Protein AF-A0AA96VUV6-F1 (afdb_monomer)

Solvent-accessible surface area (backbone atoms only — not comparable to full-atom values): 5222 Å² total; per-residue (Å²): 130,86,71,81,84,67,75,83,76,44,70,67,64,64,46,61,93,60,88,84,89,88,86,85,90,64,99,77,78,53,55,45,65,98,76,61,79,36,76,66,50,70,71,54,56,55,52,51,53,50,53,48,50,52,54,50,54,50,50,40,69,76,34,54,69,60,41,47,52,53,51,50,53,44,53,63,67,66,76,120

Nearest PDB structures (foldseek):
  3zm7-assembly1_A  TM=8.844E-01  e=1.975E-01  Mycobacterium tuberculosis
  4kqv-assembly1_A  TM=8.671E-01  e=5.022E-01  Francisella tularensis subsp. holarctica LVS
  7cmp-assembly2_D  TM=7.718E-01  e=6.322E+00  Xanthomonas oryzae pv. oryzae KACC 10331

Radius of gyration: 17.16 Å; Cα contacts (8 Å, |Δi|>4): 27; chains: 1; bounding box: 31×40×48 Å

Secondary structure (DSSP, 8-state):
-PPP------HHHHHTT---------SS--EESTT--EE--HHHHHHHHHHHHHHHHHHHHH-HHHHHHHHHHHHHHTT-

Mean predicted aligned error: 10.39 Å

Sequence (80 aa):
MPAASGLDLDADRIAEGQTAVVSVTLDRPGFLGSVRGLLGRADVGSGVAQAVREHLGTWLKTHPEQGGAVVDRVLRRAGT

Structure (mmCIF, N/CA/C/O backbone):
data_AF-A0AA96VUV6-F1
#
_entry.id   AF-A0AA96VUV6-F1
#
loop_
_atom_site.group_PDB
_atom_site.id
_atom_site.type_symbol
_atom_site.label_atom_id
_atom_site.label_alt_id
_atom_site.label_comp_id
_atom_site.label_asym_id
_atom_site.label_entity_id
_atom_site.label_seq_id
_atom_site.pdbx_PDB_ins_code
_atom_site.Cartn_x
_atom_site.Cartn_y
_atom_site.Cartn_z
_atom_site.occupancy
_atom_site.B_iso_or_equiv
_atom_site.auth_seq_id
_atom_site.auth_comp_id
_atom_site.auth_asym_id
_atom_site.auth_atom_id
_atom_site.pdbx_PDB_model_num
ATOM 1 N N . MET A 1 1 ? -3.861 -28.432 22.635 1.00 41.31 1 MET A N 1
ATOM 2 C CA . MET A 1 1 ? -3.899 -27.007 23.025 1.00 41.31 1 MET A CA 1
ATOM 3 C C . MET A 1 1 ? -4.207 -26.205 21.770 1.00 41.31 1 MET A C 1
ATOM 5 O O . MET A 1 1 ? -3.361 -26.241 20.884 1.00 41.31 1 MET A O 1
ATOM 9 N N . PRO A 1 2 ? -5.381 -25.571 21.601 1.00 40.88 2 PRO A N 1
ATOM 10 C CA . PRO A 1 2 ? -5.540 -24.612 20.516 1.00 40.88 2 PRO A CA 1
ATOM 11 C C . PRO A 1 2 ? -4.739 -23.361 20.895 1.00 40.88 2 PRO A C 1
ATOM 13 O O . PRO A 1 2 ? -4.944 -22.783 21.964 1.00 40.88 2 PRO A O 1
ATOM 16 N N . ALA A 1 3 ? -3.756 -23.018 20.065 1.00 44.59 3 ALA A N 1
ATOM 17 C CA . ALA A 1 3 ? -3.029 -21.765 20.175 1.00 44.59 3 ALA A CA 1
ATOM 18 C C . ALA A 1 3 ? -4.034 -20.615 20.056 1.00 44.59 3 ALA A C 1
ATOM 20 O O . ALA A 1 3 ? -4.962 -20.691 19.252 1.00 44.59 3 ALA A O 1
ATOM 21 N N . ALA A 1 4 ? -3.865 -19.576 20.871 1.00 45.28 4 ALA A N 1
ATOM 22 C CA . ALA A 1 4 ? -4.596 -18.333 20.709 1.00 45.28 4 ALA A CA 1
ATOM 23 C C . ALA A 1 4 ? -4.510 -17.911 19.234 1.00 45.28 4 ALA A C 1
ATOM 25 O O . ALA A 1 4 ? -3.411 -17.677 18.731 1.00 45.28 4 ALA A O 1
ATOM 26 N N . SER A 1 5 ? -5.653 -17.870 18.544 1.00 44.88 5 SER A N 1
ATOM 27 C CA . SER A 1 5 ? -5.793 -17.330 17.192 1.00 44.88 5 SER A CA 1
ATOM 28 C C . SER A 1 5 ? -5.572 -15.821 17.268 1.00 44.88 5 SER A C 1
ATOM 30 O O . SER A 1 5 ? -6.505 -15.023 17.281 1.00 44.88 5 SER A O 1
ATOM 32 N N . GLY A 1 6 ? -4.314 -15.439 17.463 1.00 45.84 6 GLY A N 1
ATOM 33 C CA . GLY A 1 6 ? -3.870 -14.064 17.4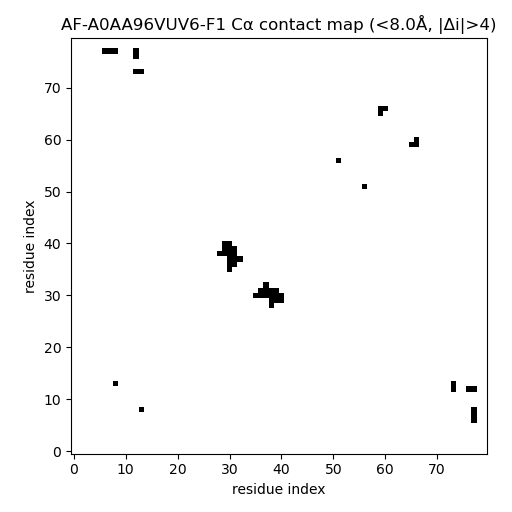39 1.00 45.84 6 GLY A CA 1
ATOM 34 C C . GLY A 1 6 ? -4.026 -13.574 16.018 1.00 45.84 6 GLY A C 1
ATOM 35 O O . GLY A 1 6 ? -3.285 -14.029 15.163 1.00 45.84 6 GLY A O 1
ATOM 36 N N . LEU A 1 7 ? -5.027 -12.717 15.802 1.00 52.44 7 LEU A N 1
ATOM 37 C CA . LEU A 1 7 ? -5.187 -11.819 14.658 1.00 52.44 7 LEU A CA 1
ATOM 38 C C . LEU A 1 7 ? -4.414 -12.292 13.422 1.00 52.44 7 LEU A C 1
ATOM 40 O O . LEU A 1 7 ? -3.306 -11.821 13.168 1.00 52.44 7 LEU A O 1
ATOM 44 N N . ASP A 1 8 ? -4.998 -13.244 12.697 1.00 58.09 8 ASP A N 1
ATOM 45 C CA . ASP A 1 8 ? -4.480 -13.727 11.419 1.00 58.09 8 ASP A CA 1
ATOM 46 C C . ASP A 1 8 ? -4.610 -12.576 10.401 1.00 58.09 8 ASP A C 1
ATOM 48 O O . ASP A 1 8 ? -5.621 -12.391 9.715 1.00 58.09 8 ASP A O 1
ATOM 52 N N . LEU A 1 9 ? -3.634 -11.669 10.470 1.00 65.00 9 LEU A N 1
ATOM 53 C CA . LEU A 1 9 ? -3.485 -10.467 9.660 1.00 65.00 9 LEU A CA 1
ATOM 54 C C . LEU A 1 9 ? -2.790 -10.863 8.362 1.00 65.00 9 LEU A C 1
ATOM 56 O O . LEU A 1 9 ? -1.670 -10.436 8.077 1.00 65.00 9 LEU A O 1
ATOM 60 N N . ASP A 1 10 ? -3.450 -11.726 7.602 1.00 73.06 10 ASP A N 1
ATOM 61 C CA . ASP A 1 10 ? -2.951 -12.147 6.306 1.00 73.06 10 ASP A CA 1
ATOM 62 C C . ASP A 1 10 ? -2.956 -10.963 5.329 1.00 73.06 10 ASP A C 1
ATOM 64 O O . ASP A 1 10 ? -3.845 -10.103 5.363 1.00 73.06 10 ASP A O 1
ATOM 68 N N . ALA A 1 11 ? -1.944 -10.883 4.462 1.00 72.38 11 ALA A N 1
ATOM 69 C CA . ALA A 1 11 ? -1.774 -9.735 3.568 1.00 72.38 11 ALA A CA 1
ATOM 70 C C . ALA A 1 11 ? -2.982 -9.558 2.632 1.00 72.38 11 ALA A C 1
ATOM 72 O O . ALA A 1 11 ? -3.381 -8.430 2.342 1.00 72.38 11 ALA A O 1
ATOM 73 N N . ASP A 1 12 ? -3.589 -10.675 2.226 1.00 74.81 12 ASP A N 1
ATOM 74 C CA . ASP A 1 12 ? -4.809 -10.712 1.420 1.00 74.81 12 ASP A CA 1
ATOM 75 C C . ASP A 1 12 ? -5.988 -10.044 2.149 1.00 74.81 12 ASP A C 1
ATOM 77 O O . ASP A 1 12 ? -6.676 -9.184 1.599 1.00 74.81 12 ASP A O 1
ATOM 81 N N . ARG A 1 13 ? -6.128 -10.316 3.451 1.00 73.00 13 ARG A N 1
ATOM 82 C CA . ARG A 1 13 ? -7.172 -9.744 4.309 1.00 73.00 13 ARG A CA 1
ATOM 83 C C . ARG A 1 13 ? -6.986 -8.250 4.558 1.00 73.00 13 ARG A C 1
ATOM 85 O O . ARG A 1 13 ? -7.957 -7.502 4.658 1.00 73.00 13 ARG A O 1
ATOM 92 N N . ILE A 1 14 ? -5.737 -7.796 4.654 1.00 78.06 14 ILE A N 1
ATOM 93 C CA . ILE A 1 14 ? -5.412 -6.368 4.781 1.00 78.06 14 ILE A CA 1
ATOM 94 C C . ILE A 1 14 ? -5.718 -5.636 3.467 1.00 78.06 14 ILE A C 1
ATOM 96 O O . ILE A 1 14 ? -6.234 -4.517 3.498 1.00 78.06 14 ILE A O 1
ATOM 100 N N . ALA A 1 15 ? -5.415 -6.259 2.325 1.00 76.56 15 ALA A N 1
ATOM 101 C CA . ALA A 1 15 ? -5.655 -5.698 0.999 1.00 76.56 15 ALA A CA 1
ATOM 102 C C . ALA A 1 15 ? -7.140 -5.725 0.589 1.00 76.56 15 ALA A C 1
ATOM 104 O O . ALA A 1 15 ? -7.548 -4.981 -0.307 1.00 76.56 15 ALA A O 1
ATOM 105 N N . GLU A 1 16 ? -7.968 -6.534 1.250 1.00 78.62 16 GLU A N 1
ATOM 106 C CA . GLU A 1 16 ? -9.370 -6.715 0.895 1.00 78.62 16 GLU A CA 1
ATOM 107 C C . GLU A 1 16 ? -10.180 -5.402 0.968 1.00 78.62 16 GLU A C 1
ATOM 109 O O . GLU A 1 16 ? -10.465 -4.828 2.027 1.00 78.62 16 GLU A O 1
ATOM 114 N N . GLY A 1 17 ? -10.613 -4.920 -0.200 1.00 73.25 17 GLY A N 1
ATOM 115 C CA . GLY A 1 17 ? -11.375 -3.677 -0.338 1.00 73.25 17 GLY A CA 1
ATOM 116 C C . GLY A 1 17 ? -10.539 -2.404 -0.170 1.00 73.25 17 GLY A C 1
ATOM 117 O O . GLY A 1 17 ? -11.121 -1.328 0.021 1.00 73.25 17 GLY A O 1
ATOM 118 N N . GLN A 1 18 ? -9.210 -2.516 -0.220 1.00 79.81 18 GLN A N 1
ATOM 119 C CA . GLN A 1 18 ? -8.317 -1.386 -0.432 1.00 79.81 18 GLN A CA 1
ATOM 120 C C . GLN A 1 18 ? -8.094 -1.179 -1.931 1.00 79.81 18 GLN A C 1
ATOM 122 O O . GLN A 1 18 ? -7.827 -2.121 -2.673 1.00 79.81 18 GLN A O 1
ATOM 127 N N . THR A 1 19 ? -8.165 0.074 -2.370 1.00 82.56 19 THR A N 1
ATOM 128 C CA . THR A 1 19 ? -7.776 0.466 -3.726 1.00 82.56 19 THR A CA 1
ATOM 129 C C . THR A 1 19 ? -6.506 1.290 -3.618 1.00 82.56 19 THR A C 1
ATOM 131 O O . THR A 1 19 ? -6.529 2.386 -3.061 1.00 82.56 19 THR A O 1
ATOM 134 N N . ALA A 1 20 ? -5.403 0.767 -4.147 1.00 80.31 20 ALA A N 1
ATOM 135 C CA . ALA A 1 20 ? -4.124 1.459 -4.182 1.00 80.31 20 ALA A CA 1
ATOM 136 C C . ALA A 1 20 ? -3.648 1.600 -5.628 1.00 80.31 20 ALA A C 1
ATOM 138 O O . ALA A 1 20 ? -3.740 0.663 -6.420 1.00 80.31 20 ALA A O 1
ATOM 139 N N . VAL A 1 21 ? -3.123 2.777 -5.961 1.00 85.56 21 VAL A N 1
ATOM 140 C CA . VAL A 1 21 ? -2.492 3.044 -7.255 1.00 85.56 21 VAL A CA 1
ATOM 141 C C . VAL A 1 21 ? -1.013 3.287 -7.005 1.00 85.56 21 VAL A C 1
ATOM 143 O O . VAL A 1 21 ? -0.650 4.167 -6.228 1.00 85.56 21 VAL A O 1
ATOM 146 N N . VAL A 1 22 ? -0.162 2.509 -7.670 1.00 82.94 22 VAL A N 1
ATOM 147 C CA . VAL A 1 22 ? 1.296 2.644 -7.595 1.00 82.94 22 VAL A CA 1
ATOM 148 C C . VAL A 1 22 ? 1.818 2.943 -8.993 1.00 82.94 22 VAL A C 1
ATOM 150 O O . VAL A 1 22 ? 1.705 2.117 -9.895 1.00 82.94 22 VAL A O 1
ATOM 153 N N . SER A 1 23 ? 2.387 4.135 -9.166 1.00 82.12 23 SER A N 1
ATOM 154 C CA . SER A 1 23 ? 3.030 4.558 -10.410 1.00 82.12 23 SER A CA 1
ATOM 155 C C . SER A 1 23 ? 4.533 4.668 -10.190 1.00 82.12 23 SER A C 1
ATOM 157 O O . SER A 1 23 ? 4.972 5.326 -9.248 1.00 82.12 23 SER A O 1
ATOM 159 N N . VAL A 1 24 ? 5.321 4.034 -11.058 1.00 81.19 24 VAL A N 1
ATOM 160 C CA . VAL A 1 24 ? 6.787 4.032 -10.981 1.00 81.19 24 VAL A CA 1
ATOM 161 C C . VAL A 1 24 ? 7.354 4.472 -12.322 1.00 81.19 24 VAL A C 1
ATOM 163 O O . VAL A 1 24 ? 7.053 3.874 -13.355 1.00 81.19 24 VAL A O 1
ATOM 166 N N . THR A 1 25 ? 8.203 5.495 -12.298 1.00 82.50 25 THR A N 1
ATOM 167 C CA . THR A 1 25 ? 8.935 5.970 -13.477 1.00 82.50 25 THR A CA 1
ATOM 168 C C . THR A 1 25 ? 10.354 5.410 -13.445 1.00 82.50 25 THR A C 1
ATOM 170 O O . THR A 1 25 ? 11.024 5.489 -12.418 1.00 82.50 25 THR A O 1
ATOM 173 N N . LEU A 1 26 ? 10.811 4.829 -14.556 1.00 78.25 26 LEU A N 1
ATOM 174 C CA . LEU A 1 26 ? 12.131 4.205 -14.683 1.00 78.25 26 LEU A CA 1
ATOM 175 C C . LEU A 1 26 ? 12.795 4.657 -15.985 1.00 78.25 26 LEU A C 1
ATOM 177 O O . LEU A 1 26 ? 12.171 4.570 -17.040 1.00 78.25 26 LEU A O 1
ATOM 181 N N . ASP A 1 27 ? 14.073 5.034 -15.932 1.00 75.56 27 ASP A N 1
ATOM 182 C CA . ASP A 1 27 ? 14.858 5.380 -17.128 1.00 75.56 27 ASP A CA 1
ATOM 183 C C . ASP A 1 27 ? 15.083 4.187 -18.070 1.00 75.56 27 ASP A C 1
ATOM 185 O O . ASP A 1 27 ? 15.129 4.341 -19.289 1.00 75.56 27 ASP A O 1
ATOM 189 N N . ARG A 1 28 ? 15.222 2.969 -17.525 1.00 71.12 28 ARG A N 1
ATOM 190 C CA . ARG A 1 28 ? 15.395 1.730 -18.308 1.00 71.12 28 ARG A CA 1
ATOM 191 C C . ARG A 1 28 ? 14.525 0.595 -17.764 1.00 71.12 28 ARG A C 1
ATOM 193 O O . ARG A 1 28 ? 15.023 -0.252 -17.017 1.00 71.12 28 ARG A O 1
ATOM 200 N N . PRO A 1 29 ? 13.231 0.555 -18.114 1.00 70.25 29 PRO A N 1
ATOM 201 C CA . PRO A 1 29 ? 12.342 -0.486 -17.629 1.00 70.25 29 PRO A CA 1
ATOM 202 C C . PRO A 1 29 ? 12.606 -1.810 -18.362 1.00 70.25 29 PRO A C 1
ATOM 204 O O . PRO A 1 29 ? 12.520 -1.895 -19.587 1.00 70.25 29 PRO A O 1
ATOM 207 N N . GLY A 1 30 ? 12.933 -2.856 -17.602 1.00 65.25 30 GLY A N 1
ATOM 208 C CA . GLY A 1 30 ? 13.040 -4.223 -18.109 1.00 65.25 30 GLY A CA 1
ATOM 209 C C . GLY A 1 30 ? 11.728 -4.963 -17.887 1.00 65.25 30 GLY A C 1
ATOM 210 O O . GLY A 1 30 ? 11.365 -5.218 -16.741 1.00 65.25 30 GLY A O 1
ATOM 211 N N . PHE A 1 31 ? 11.024 -5.314 -18.960 1.00 68.25 31 PHE A N 1
ATOM 212 C CA . PHE A 1 31 ? 9.798 -6.104 -18.882 1.00 68.25 31 PHE A CA 1
ATOM 213 C C . PHE A 1 31 ? 10.031 -7.536 -19.364 1.00 68.25 31 PHE A C 1
ATOM 215 O O . PHE A 1 31 ? 10.814 -7.773 -20.281 1.00 68.25 31 PHE A O 1
ATOM 222 N N . LEU A 1 32 ? 9.322 -8.480 -18.756 1.00 62.62 32 LEU A N 1
ATOM 223 C CA . LEU A 1 32 ? 9.249 -9.869 -19.170 1.00 62.62 32 LEU A CA 1
ATOM 224 C C . LEU A 1 32 ? 8.013 -10.069 -20.065 1.00 62.62 32 LEU A C 1
ATOM 226 O O . LEU A 1 32 ? 6.894 -9.712 -19.687 1.00 62.62 32 LEU A O 1
ATOM 230 N N . GLY A 1 33 ? 8.221 -10.666 -21.240 1.00 60.56 33 GLY A N 1
ATOM 231 C CA . GLY A 1 33 ? 7.166 -10.988 -22.204 1.00 60.56 33 GLY A CA 1
ATOM 232 C C . GLY A 1 33 ? 6.823 -9.854 -23.178 1.00 60.56 33 GLY A C 1
ATOM 233 O O . GLY A 1 33 ? 6.998 -8.668 -22.899 1.00 60.56 33 GLY A O 1
ATOM 234 N N . SER A 1 34 ? 6.298 -10.231 -24.344 1.00 54.16 34 SER A N 1
ATOM 235 C CA . SER A 1 34 ? 6.056 -9.338 -25.487 1.00 54.16 34 SER A CA 1
ATOM 236 C C . SER A 1 34 ? 5.042 -8.214 -25.226 1.00 54.16 34 SER A C 1
ATOM 238 O O . SER A 1 34 ? 5.006 -7.246 -25.977 1.00 54.16 34 SER A O 1
ATOM 240 N N . VAL A 1 35 ? 4.236 -8.314 -24.161 1.00 56.16 35 VAL A N 1
ATOM 241 C CA . VAL A 1 35 ? 3.151 -7.364 -23.836 1.00 56.16 35 VAL A CA 1
ATOM 242 C C . VAL A 1 35 ? 3.518 -6.407 -22.693 1.00 56.16 35 VAL A C 1
ATOM 244 O O . VAL A 1 35 ? 2.660 -5.703 -22.176 1.00 56.16 35 VAL A O 1
ATOM 247 N N . ARG A 1 36 ? 4.789 -6.367 -22.260 1.00 58.03 36 ARG A N 1
ATOM 248 C CA . ARG A 1 36 ? 5.220 -5.576 -21.088 1.00 58.03 36 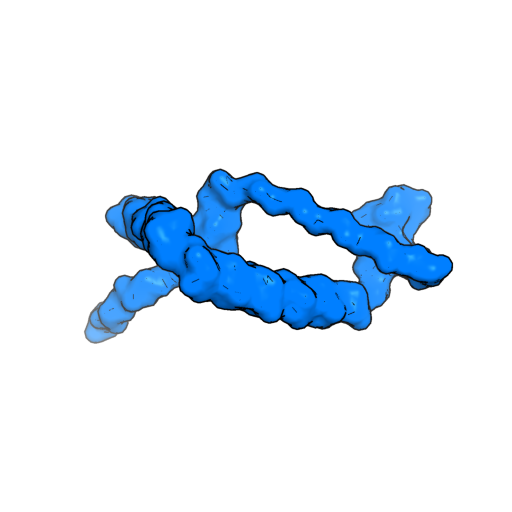ARG A CA 1
ATOM 249 C C . ARG A 1 36 ? 4.410 -5.866 -19.804 1.00 58.03 36 ARG A C 1
ATOM 251 O O . ARG A 1 36 ? 4.250 -4.989 -18.964 1.00 58.03 36 ARG A O 1
ATOM 258 N N . GLY A 1 37 ? 3.885 -7.084 -19.647 1.00 57.62 37 GLY A N 1
ATOM 259 C CA . GLY A 1 37 ? 2.941 -7.417 -18.569 1.00 57.62 37 GLY A CA 1
ATOM 260 C C . GLY A 1 37 ? 3.579 -7.623 -17.193 1.00 57.62 37 GLY A C 1
ATOM 261 O O . GLY A 1 37 ? 2.911 -7.451 -16.180 1.00 57.62 37 GLY A O 1
ATOM 262 N N . LEU A 1 38 ? 4.869 -7.969 -17.139 1.00 61.19 38 LEU A N 1
ATOM 263 C CA . LEU A 1 38 ? 5.596 -8.212 -15.892 1.00 61.19 38 LEU A CA 1
ATOM 264 C C . LEU A 1 38 ? 6.883 -7.394 -15.875 1.00 61.19 38 LEU A C 1
ATOM 266 O O . LEU A 1 38 ? 7.684 -7.477 -16.801 1.00 61.19 38 LEU A O 1
ATOM 270 N N . LEU A 1 39 ? 7.101 -6.600 -14.830 1.00 65.75 39 LEU A N 1
ATOM 271 C CA . LEU A 1 39 ? 8.350 -5.864 -14.652 1.00 65.75 39 LEU A CA 1
ATOM 272 C C . LEU A 1 39 ? 9.406 -6.814 -14.063 1.00 65.75 39 LEU A C 1
ATOM 274 O O . LEU A 1 39 ? 9.261 -7.307 -12.950 1.00 65.75 39 LEU A O 1
ATOM 278 N N . GLY A 1 40 ? 10.463 -7.097 -14.824 1.00 60.69 40 GLY A N 1
ATOM 279 C CA . GLY A 1 40 ? 11.417 -8.179 -14.556 1.00 60.69 40 GLY A CA 1
ATOM 280 C C . GLY A 1 40 ? 12.578 -7.832 -13.620 1.00 60.69 40 GLY A C 1
ATOM 281 O O . GLY A 1 40 ? 13.512 -8.623 -13.513 1.00 60.69 40 GLY A O 1
ATOM 282 N N . ARG A 1 41 ? 12.575 -6.665 -12.960 1.00 61.94 41 ARG A N 1
ATOM 283 C CA . ARG A 1 41 ? 13.640 -6.279 -12.018 1.00 61.94 41 ARG A CA 1
ATOM 284 C C . ARG A 1 41 ? 13.150 -6.275 -10.576 1.00 61.94 41 ARG A C 1
ATOM 286 O O . ARG A 1 41 ? 12.423 -5.372 -10.167 1.00 61.94 41 ARG A O 1
ATOM 293 N N . ALA A 1 42 ? 13.645 -7.238 -9.797 1.00 61.59 42 ALA A N 1
ATOM 294 C CA . ALA A 1 42 ? 13.466 -7.304 -8.345 1.00 61.59 42 ALA A CA 1
ATOM 295 C C . ALA A 1 42 ? 13.933 -6.020 -7.623 1.00 61.59 42 ALA A C 1
ATOM 297 O O . ALA A 1 42 ? 13.370 -5.666 -6.588 1.00 61.59 42 ALA A O 1
ATOM 298 N N . ASP A 1 43 ? 14.885 -5.281 -8.209 1.00 67.44 43 ASP A N 1
ATOM 299 C CA . ASP A 1 43 ? 15.391 -4.000 -7.686 1.00 67.44 43 ASP A CA 1
ATOM 300 C C . ASP A 1 43 ? 14.300 -2.925 -7.546 1.00 67.44 43 ASP A C 1
ATOM 302 O O . ASP A 1 43 ? 14.366 -2.064 -6.673 1.00 67.44 43 ASP A O 1
ATOM 306 N N . VAL A 1 44 ? 13.279 -2.955 -8.409 1.00 74.69 44 VAL A N 1
ATOM 307 C CA . VAL A 1 44 ? 12.196 -1.962 -8.368 1.00 74.69 44 VAL A CA 1
ATOM 308 C C . VAL A 1 44 ? 11.238 -2.274 -7.222 1.00 74.69 44 VAL A C 1
ATOM 310 O O . VAL A 1 44 ? 10.789 -1.366 -6.528 1.00 74.69 44 VAL A O 1
ATOM 313 N N . GLY A 1 45 ? 10.967 -3.559 -6.977 1.00 77.38 45 GLY A N 1
ATOM 314 C CA . GLY A 1 45 ? 10.103 -3.995 -5.882 1.00 77.38 45 GLY A CA 1
ATOM 315 C C . GLY A 1 45 ? 10.660 -3.614 -4.510 1.00 77.38 45 GLY A C 1
ATOM 316 O O . GLY A 1 45 ? 9.914 -3.121 -3.666 1.00 77.38 45 GLY A O 1
ATOM 317 N N . SER A 1 46 ? 11.971 -3.775 -4.293 1.00 80.25 46 SER A N 1
ATOM 318 C CA . SER A 1 46 ? 12.612 -3.378 -3.032 1.00 80.25 46 SER A CA 1
ATOM 319 C C . SER A 1 46 ? 12.582 -1.860 -2.823 1.00 80.25 46 SER A C 1
ATOM 321 O O . SER A 1 46 ? 12.229 -1.412 -1.729 1.00 80.25 46 SER A O 1
ATOM 323 N N . GLY A 1 47 ? 12.859 -1.078 -3.873 1.00 83.00 47 GLY A N 1
ATOM 324 C CA . GLY A 1 47 ? 12.793 0.385 -3.834 1.00 83.00 47 GLY A CA 1
ATOM 325 C C . GLY A 1 47 ? 11.386 0.908 -3.537 1.00 83.00 47 GLY A C 1
ATOM 326 O O . GLY A 1 47 ? 11.205 1.728 -2.637 1.00 83.00 47 GLY A O 1
ATOM 327 N N . VAL A 1 48 ? 10.369 0.378 -4.225 1.00 85.75 48 VAL A N 1
ATOM 328 C CA . VAL A 1 48 ? 8.962 0.730 -3.972 1.00 85.75 48 VAL A CA 1
ATOM 329 C C . VAL A 1 48 ? 8.554 0.338 -2.555 1.00 85.75 48 VAL A C 1
ATOM 331 O O . VAL A 1 48 ? 7.963 1.147 -1.847 1.00 85.75 48 VAL A O 1
ATOM 334 N N . ALA A 1 49 ? 8.902 -0.866 -2.096 1.00 86.12 49 ALA A N 1
ATOM 335 C CA . ALA A 1 49 ? 8.547 -1.315 -0.753 1.00 86.12 49 ALA A CA 1
ATOM 336 C C . ALA A 1 49 ? 9.197 -0.457 0.346 1.00 86.12 49 ALA A C 1
ATOM 338 O O . ALA A 1 49 ? 8.575 -0.213 1.380 1.00 86.12 49 ALA A O 1
ATOM 339 N N . GLN A 1 50 ? 10.433 0.012 0.147 1.00 87.94 50 GLN A N 1
ATOM 340 C CA . GLN A 1 50 ? 11.078 0.956 1.061 1.00 87.94 50 GLN A CA 1
ATOM 341 C C . GLN A 1 50 ? 10.357 2.309 1.074 1.00 87.94 50 GLN A C 1
ATOM 343 O O . GLN A 1 50 ? 9.978 2.771 2.149 1.00 87.94 50 GLN A O 1
ATOM 348 N N . ALA A 1 51 ? 10.109 2.899 -0.099 1.00 87.94 51 ALA A N 1
ATOM 349 C CA . ALA A 1 51 ? 9.422 4.185 -0.210 1.00 87.94 51 ALA A CA 1
ATOM 350 C C . ALA A 1 51 ? 8.014 4.135 0.406 1.00 87.94 51 ALA A C 1
ATOM 352 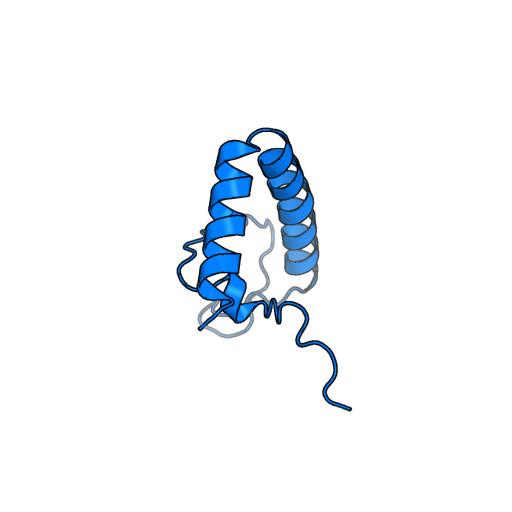O O . ALA A 1 51 ? 7.642 5.007 1.189 1.00 87.94 51 ALA A O 1
ATOM 353 N N . VAL A 1 52 ? 7.247 3.076 0.123 1.00 90.19 52 VAL A N 1
ATOM 354 C CA . VAL A 1 52 ? 5.917 2.873 0.711 1.00 90.19 52 VAL A CA 1
ATOM 355 C C . VAL A 1 52 ? 6.013 2.760 2.228 1.00 90.19 52 VAL A C 1
ATOM 357 O O . VAL A 1 52 ? 5.245 3.423 2.912 1.00 90.19 52 VAL A O 1
ATOM 360 N N . ARG A 1 53 ? 6.958 1.988 2.782 1.00 88.69 53 ARG A N 1
ATOM 361 C CA . ARG A 1 53 ? 7.124 1.872 4.243 1.00 88.69 53 ARG A CA 1
ATOM 362 C C . ARG A 1 53 ? 7.397 3.216 4.912 1.00 88.69 53 ARG A C 1
ATOM 364 O O . ARG A 1 53 ? 6.803 3.509 5.947 1.00 88.69 53 ARG A O 1
ATOM 371 N N . GLU A 1 54 ? 8.273 4.024 4.331 1.00 91.62 54 GLU A N 1
ATOM 372 C CA . GLU A 1 54 ? 8.647 5.321 4.890 1.00 91.62 54 GLU A CA 1
ATOM 373 C C . GLU A 1 54 ? 7.502 6.337 4.800 1.00 91.62 54 GLU A C 1
ATOM 375 O O . GLU A 1 54 ? 7.120 6.943 5.807 1.00 91.62 54 GLU A O 1
ATOM 38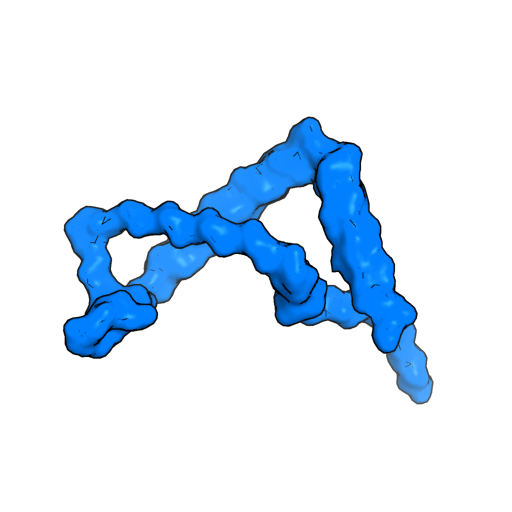0 N N . HIS A 1 55 ? 6.895 6.478 3.619 1.00 89.25 55 HIS A N 1
ATOM 381 C CA . HIS A 1 55 ? 5.808 7.429 3.403 1.00 89.25 55 HIS A CA 1
ATOM 382 C C . HIS A 1 55 ? 4.523 7.016 4.119 1.00 89.25 55 HIS A C 1
ATOM 384 O O . HIS A 1 55 ? 3.911 7.855 4.777 1.00 89.25 55 HIS A O 1
ATOM 390 N N . LEU A 1 56 ? 4.135 5.738 4.062 1.00 87.00 56 LEU A N 1
ATOM 391 C CA . LEU A 1 56 ? 2.961 5.231 4.775 1.00 87.00 56 LEU A CA 1
ATOM 392 C C . LEU A 1 56 ? 3.161 5.323 6.289 1.00 87.00 56 LEU A C 1
ATOM 394 O O . LEU A 1 56 ? 2.268 5.780 6.995 1.00 87.00 56 LEU A O 1
ATOM 398 N N . GLY A 1 57 ? 4.341 4.950 6.794 1.00 88.50 57 GLY A N 1
ATOM 399 C CA . GLY A 1 57 ? 4.659 5.072 8.216 1.00 88.50 57 GLY A CA 1
ATOM 400 C C . GLY A 1 57 ? 4.627 6.523 8.697 1.00 88.50 57 GLY A C 1
ATOM 401 O O . GLY A 1 57 ? 4.137 6.802 9.791 1.00 88.50 57 GLY A O 1
ATOM 402 N N . THR A 1 58 ? 5.096 7.461 7.873 1.00 92.12 58 THR A N 1
ATOM 403 C CA . THR A 1 58 ? 5.002 8.898 8.163 1.00 92.12 58 THR A CA 1
ATOM 404 C C . THR A 1 58 ? 3.554 9.382 8.127 1.00 92.12 58 THR A C 1
ATOM 406 O O . THR A 1 58 ? 3.127 10.076 9.046 1.00 92.12 58 THR A O 1
ATOM 409 N N . TRP A 1 59 ? 2.779 8.977 7.119 1.00 88.88 59 TRP A N 1
ATOM 410 C CA . TRP A 1 59 ? 1.372 9.349 6.973 1.00 88.88 59 TRP A CA 1
ATOM 411 C C . TRP A 1 59 ? 0.513 8.857 8.145 1.00 88.88 59 TRP A C 1
ATOM 413 O O . TRP A 1 59 ? -0.272 9.627 8.693 1.00 88.88 59 TRP A O 1
ATOM 423 N N . LEU A 1 60 ? 0.720 7.615 8.595 1.00 87.19 60 LEU A N 1
ATOM 424 C CA . LEU A 1 60 ? 0.024 7.048 9.755 1.00 87.19 60 LEU A CA 1
ATOM 425 C C . LEU A 1 60 ? 0.327 7.813 11.051 1.00 87.19 60 LEU A C 1
ATOM 427 O O . LEU A 1 60 ? -0.553 7.962 11.895 1.00 87.19 60 LEU A O 1
ATOM 431 N N . LYS A 1 61 ? 1.558 8.318 11.213 1.00 88.12 61 LYS A N 1
ATOM 432 C CA . LYS A 1 61 ? 1.944 9.135 12.376 1.00 88.12 61 LYS A CA 1
ATOM 433 C C . LYS A 1 61 ? 1.312 10.525 12.344 1.00 88.12 61 LYS A C 1
ATOM 435 O O . LYS A 1 61 ? 0.972 11.051 13.398 1.00 88.12 61 LYS A O 1
ATOM 440 N N . THR A 1 62 ? 1.182 11.126 11.162 1.00 92.56 62 THR A N 1
ATOM 441 C CA . THR A 1 62 ? 0.607 12.470 11.006 1.00 92.56 62 THR A CA 1
ATOM 442 C C . THR A 1 62 ? -0.921 12.470 10.973 1.00 92.56 62 THR A C 1
ATOM 444 O O . THR A 1 62 ? -1.516 13.494 11.292 1.00 92.56 62 THR A O 1
ATOM 447 N N . HIS A 1 63 ? -1.555 11.333 10.665 1.00 89.81 63 HIS A N 1
ATOM 448 C CA . HIS A 1 63 ? -3.013 11.180 10.600 1.00 89.81 63 HIS A CA 1
ATOM 449 C C . HIS A 1 63 ? -3.507 10.036 11.508 1.00 89.81 63 HIS A C 1
ATOM 451 O O . HIS A 1 63 ? -4.013 9.025 11.009 1.00 89.81 63 HIS A O 1
ATOM 457 N N . PRO A 1 64 ? -3.399 10.166 12.845 1.00 87.31 64 PRO A N 1
ATOM 458 C CA . PRO A 1 64 ? -3.754 9.092 13.777 1.00 87.31 64 PRO A CA 1
ATOM 459 C C . PRO A 1 64 ? -5.242 8.714 13.726 1.00 87.31 64 PRO A C 1
ATOM 461 O O . PRO A 1 64 ? -5.588 7.549 13.902 1.00 87.31 64 PRO A O 1
ATOM 464 N N . GLU A 1 65 ? -6.126 9.669 13.435 1.00 89.62 65 GLU A N 1
ATOM 465 C CA . GLU A 1 65 ? -7.570 9.436 13.297 1.00 89.62 65 GLU A CA 1
ATOM 466 C C . GLU A 1 65 ? -7.906 8.567 12.069 1.00 89.62 65 GLU A C 1
ATOM 468 O O . GLU A 1 65 ? -8.683 7.615 12.159 1.00 89.62 65 GLU A O 1
ATOM 473 N N . GLN A 1 66 ? -7.261 8.838 10.931 1.00 85.69 66 GLN A N 1
ATOM 474 C CA . GLN A 1 66 ? -7.480 8.124 9.672 1.00 85.69 66 GLN A CA 1
ATOM 475 C C . GLN A 1 66 ? -6.776 6.767 9.704 1.00 85.69 66 GLN A C 1
ATOM 477 O O . GLN A 1 66 ? -7.362 5.757 9.320 1.00 85.69 66 GLN A O 1
ATOM 482 N 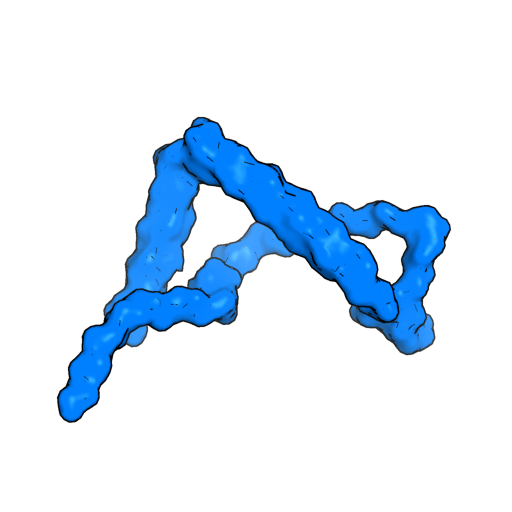N . GLY A 1 67 ? -5.548 6.721 10.230 1.00 84.62 67 GLY A N 1
ATOM 483 C CA . GLY A 1 67 ? -4.820 5.478 10.466 1.00 84.62 67 GLY A CA 1
ATOM 484 C C . GLY A 1 67 ? -5.578 4.543 11.407 1.00 84.62 67 GLY A C 1
ATOM 485 O O . GLY A 1 67 ? -5.727 3.361 11.104 1.00 84.62 67 GLY A O 1
ATOM 486 N N . GLY A 1 68 ? -6.142 5.080 12.493 1.00 84.62 68 GLY A N 1
ATOM 487 C CA . GLY A 1 68 ? -7.006 4.336 13.407 1.00 84.62 68 GLY A CA 1
ATOM 488 C C . GLY A 1 68 ? -8.250 3.779 12.716 1.00 84.62 68 GLY A C 1
ATOM 489 O O . GLY A 1 68 ? -8.554 2.603 12.886 1.00 84.62 68 GLY A O 1
ATOM 490 N N . ALA A 1 69 ? -8.925 4.570 11.876 1.00 85.88 69 ALA A N 1
ATOM 491 C CA . ALA A 1 69 ? -10.082 4.106 11.106 1.00 85.88 69 ALA A CA 1
ATOM 492 C C . ALA A 1 69 ? -9.730 2.988 10.104 1.00 85.88 69 ALA A C 1
ATOM 494 O O . ALA A 1 69 ? -10.507 2.049 9.925 1.00 85.88 69 ALA A O 1
ATOM 495 N N . VAL A 1 70 ? -8.557 3.057 9.464 1.00 82.31 70 VAL A N 1
ATOM 496 C CA . VAL A 1 70 ? -8.063 1.994 8.573 1.00 82.31 70 VAL A CA 1
ATOM 497 C C . VAL A 1 70 ? -7.778 0.716 9.366 1.00 82.31 70 VAL A C 1
ATOM 499 O O . VAL A 1 70 ? -8.226 -0.356 8.963 1.00 82.31 70 VAL A O 1
ATOM 502 N N . VAL A 1 71 ? -7.095 0.820 10.510 1.00 82.81 71 VAL A N 1
ATOM 503 C CA . VAL A 1 71 ? -6.792 -0.329 11.380 1.00 82.81 71 VAL A CA 1
ATOM 504 C C . VAL A 1 71 ? -8.067 -0.941 11.960 1.00 82.81 71 VAL A C 1
ATOM 506 O O . VAL A 1 71 ? -8.220 -2.158 11.918 1.00 82.81 71 VAL A O 1
ATOM 509 N N . ASP A 1 72 ? -9.011 -0.125 12.434 1.00 84.12 72 ASP A N 1
ATOM 510 C CA . ASP A 1 72 ? -10.312 -0.583 12.934 1.00 84.12 72 ASP A CA 1
ATOM 511 C C . ASP A 1 72 ? -11.101 -1.307 11.842 1.00 84.12 72 ASP A C 1
ATOM 513 O O . ASP A 1 72 ? -11.662 -2.375 12.079 1.00 84.12 72 ASP A O 1
ATOM 517 N N . ARG A 1 73 ? -11.091 -0.782 10.612 1.00 82.25 73 ARG A N 1
ATOM 518 C CA . ARG A 1 73 ? -11.736 -1.440 9.473 1.00 82.25 73 ARG A CA 1
ATOM 519 C C . ARG A 1 73 ? -11.115 -2.807 9.179 1.00 82.25 73 ARG 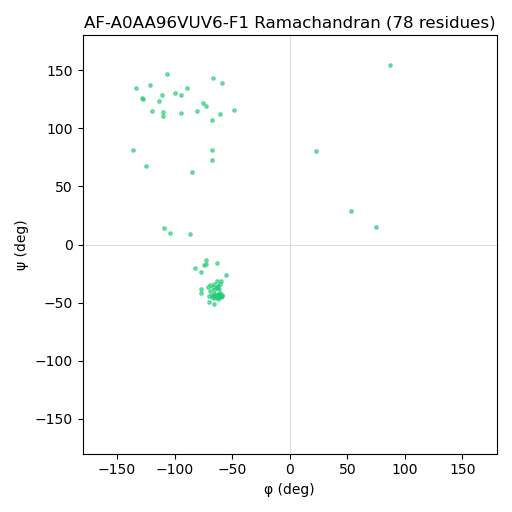A C 1
ATOM 521 O O . ARG A 1 73 ? -11.864 -3.755 8.943 1.00 82.25 73 ARG A O 1
ATOM 528 N N . VAL A 1 74 ? -9.786 -2.911 9.181 1.00 78.69 74 VAL A N 1
ATOM 529 C CA . VAL A 1 74 ? -9.075 -4.184 8.970 1.00 78.69 74 VAL A CA 1
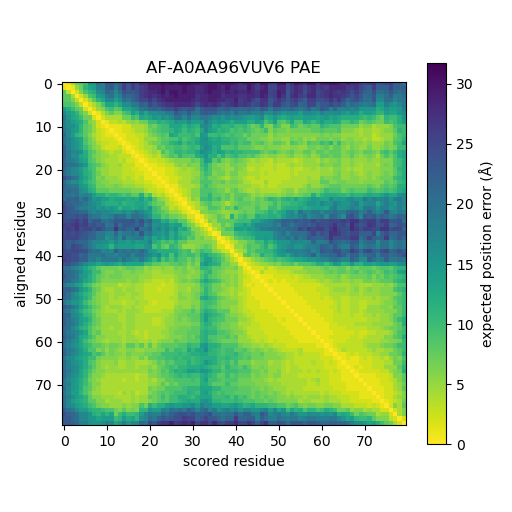ATOM 530 C C . VAL A 1 74 ? -9.389 -5.161 10.106 1.00 78.69 74 VAL A C 1
ATOM 532 O O . VAL A 1 74 ? -9.745 -6.306 9.849 1.00 78.69 74 VAL A O 1
ATOM 535 N N . LEU A 1 75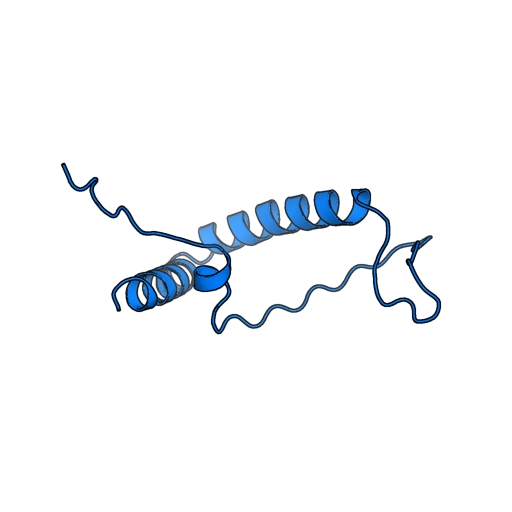 ? -9.355 -4.696 11.356 1.00 78.44 75 LEU A N 1
ATOM 536 C CA . LEU A 1 75 ? -9.635 -5.509 12.539 1.00 78.44 75 LEU A CA 1
ATOM 537 C C . LEU A 1 75 ? -11.092 -5.985 12.598 1.00 78.44 75 LEU A C 1
ATOM 539 O O . LEU A 1 75 ? -11.361 -7.127 12.956 1.00 78.44 75 LEU A O 1
ATOM 543 N N . ARG A 1 76 ? -12.049 -5.141 12.210 1.00 77.00 76 ARG A N 1
ATOM 544 C CA . ARG A 1 76 ? -13.474 -5.493 12.180 1.00 77.00 76 ARG A CA 1
ATOM 545 C C . ARG A 1 76 ? -13.778 -6.562 11.139 1.00 77.00 76 ARG A C 1
ATOM 547 O O . ARG A 1 76 ? -14.608 -7.429 11.383 1.00 77.00 76 ARG A O 1
ATOM 554 N N . ARG A 1 77 ? -13.091 -6.522 9.997 1.00 66.44 77 ARG A N 1
ATOM 555 C CA . ARG A 1 77 ? -13.137 -7.600 8.997 1.00 66.44 77 ARG A CA 1
ATOM 556 C C . ARG A 1 77 ? -12.383 -8.844 9.463 1.00 66.44 77 ARG A C 1
ATOM 558 O O . ARG A 1 77 ? -12.617 -9.925 8.932 1.00 66.44 77 ARG A O 1
ATOM 565 N N . ALA A 1 78 ? -11.523 -8.704 10.478 1.00 60.09 78 ALA A N 1
ATOM 566 C CA . ALA A 1 78 ? -10.739 -9.799 11.017 1.00 60.09 78 ALA A CA 1
ATOM 567 C C . ALA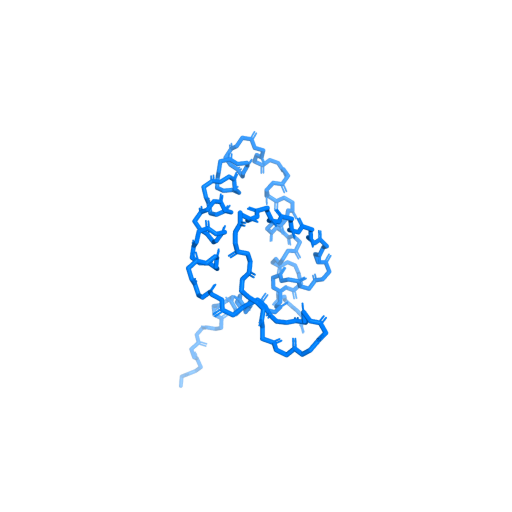 A 1 78 ? -11.546 -10.822 11.862 1.00 60.09 78 ALA A C 1
ATOM 569 O O . ALA A 1 78 ? -11.043 -11.906 12.169 1.00 60.09 78 ALA A O 1
ATOM 570 N N . GLY A 1 79 ? -12.786 -10.488 12.242 1.00 56.53 79 GLY A N 1
ATOM 571 C CA . GLY A 1 79 ? -13.588 -11.214 13.239 1.00 56.53 79 GLY A CA 1
ATOM 572 C C . GLY A 1 79 ? -14.796 -12.015 12.731 1.00 56.53 79 GLY A C 1
ATOM 573 O O . GLY A 1 79 ? -15.631 -12.396 13.548 1.00 56.53 79 GLY A O 1
ATOM 574 N N . THR A 1 80 ? -14.914 -12.263 11.428 1.00 44.31 80 THR A N 1
ATOM 575 C CA . THR A 1 80 ? -15.948 -13.117 10.798 1.00 44.31 80 THR A CA 1
ATOM 576 C C . THR A 1 80 ? -15.296 -14.152 9.906 1.00 44.31 80 THR A C 1
ATOM 578 O O . THR A 1 80 ? -15.869 -15.254 9.796 1.00 44.31 80 THR A O 1
#

Foldseek 3Di:
DPDPPPQPLDVCLLCVPDDDDDDDDDPDFDADDPVSPHGPDPVVVVVSVVVCCVVVVVVCVVCVPVVVVSVVVSVVSSPD

pLDDT: mean 73.74, std 14.05, range [40.88, 92.56]